Protein AF-A0A383C3B2-F1 (afdb_monomer)

Solvent-accessible surface area (backbone atoms only — not comparable to full-atom values): 6221 Å² total; per-residue (Å²): 138,87,62,49,89,84,43,98,76,53,65,84,65,101,59,56,74,64,54,51,41,20,74,70,70,76,43,78,60,60,93,92,59,76,86,80,86,84,42,61,53,58,39,62,81,22,84,81,81,50,59,58,82,76,59,74,85,81,46,56,76,94,57,56,50,64,49,44,83,44,42,74,83,70,44,91,82,60,82,49,76,89,33,51,41,40,24,32,64,74,65,69,70,108

Structure (mmCIF, N/CA/C/O backbone):
data_AF-A0A383C3B2-F1
#
_entry.id   AF-A0A383C3B2-F1
#
loop_
_atom_site.group_PDB
_atom_site.id
_atom_site.type_symbol
_atom_site.lab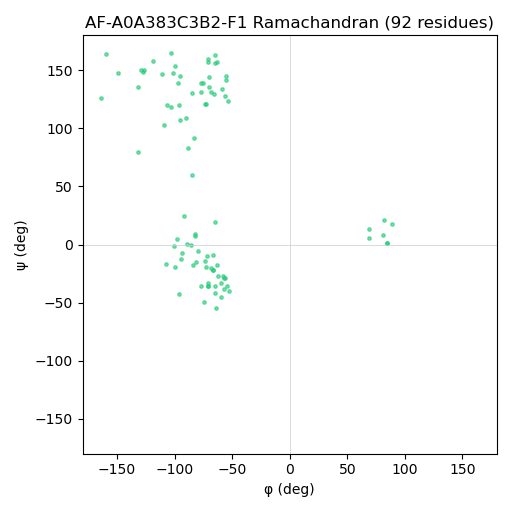el_atom_id
_atom_site.label_alt_id
_atom_site.label_comp_id
_atom_site.label_asym_id
_atom_site.label_entity_id
_atom_site.label_seq_id
_atom_site.pdbx_PDB_ins_code
_atom_site.Cartn_x
_atom_site.Cartn_y
_atom_site.Cartn_z
_atom_site.occupancy
_atom_site.B_iso_or_equiv
_atom_site.auth_seq_id
_atom_site.auth_comp_id
_atom_site.auth_asym_id
_atom_site.auth_atom_id
_atom_site.pdbx_PDB_model_num
ATOM 1 N N . MET A 1 1 ? 18.272 2.837 -1.887 1.00 52.16 1 MET A N 1
ATOM 2 C CA . MET A 1 1 ? 18.941 1.541 -2.140 1.00 52.16 1 MET A CA 1
ATOM 3 C C . MET A 1 1 ? 19.542 1.543 -3.536 1.00 52.16 1 MET A C 1
ATOM 5 O O . MET A 1 1 ? 18.806 1.554 -4.515 1.00 52.16 1 MET A O 1
ATOM 9 N N . THR A 1 2 ? 20.859 1.593 -3.644 1.00 56.44 2 THR A N 1
ATOM 10 C CA . THR A 1 2 ? 21.580 1.309 -4.889 1.00 56.44 2 THR A CA 1
ATOM 11 C C . THR A 1 2 ? 22.050 -0.146 -4.831 1.00 56.44 2 THR A C 1
ATOM 13 O O . THR A 1 2 ? 22.391 -0.643 -3.753 1.00 56.44 2 THR A O 1
ATOM 16 N N . GLY A 1 3 ? 21.947 -0.844 -5.956 1.00 66.12 3 GLY A N 1
ATOM 17 C CA . GLY A 1 3 ? 22.402 -2.217 -6.147 1.00 66.12 3 GLY A CA 1
ATOM 18 C C . GLY A 1 3 ? 22.468 -2.472 -7.647 1.00 66.12 3 GLY A C 1
ATOM 19 O O . GLY A 1 3 ? 21.503 -2.166 -8.353 1.00 66.12 3 GLY A O 1
ATOM 20 N N . LYS A 1 4 ? 23.617 -2.920 -8.144 1.00 72.62 4 LYS A N 1
ATOM 21 C CA . LYS A 1 4 ? 23.819 -3.306 -9.543 1.00 72.62 4 LYS A CA 1
ATOM 22 C C . LYS A 1 4 ? 23.743 -4.825 -9.652 1.00 72.62 4 LYS A C 1
ATOM 24 O O . LYS A 1 4 ? 24.078 -5.534 -8.712 1.00 72.62 4 LYS A O 1
ATOM 29 N N . ILE A 1 5 ? 23.361 -5.322 -10.829 1.00 78.88 5 ILE A N 1
ATOM 30 C CA . ILE A 1 5 ? 23.386 -6.764 -11.142 1.00 78.88 5 ILE A CA 1
ATOM 31 C C . ILE A 1 5 ? 24.791 -7.358 -10.960 1.00 78.88 5 ILE A C 1
ATOM 33 O O . ILE A 1 5 ? 24.922 -8.529 -10.634 1.00 78.88 5 ILE A O 1
ATOM 37 N N . SER A 1 6 ? 25.832 -6.543 -11.140 1.00 85.44 6 SER A N 1
ATOM 38 C CA . SER A 1 6 ? 27.233 -6.931 -10.981 1.00 85.44 6 SER A CA 1
ATOM 39 C C . SER A 1 6 ? 27.728 -6.974 -9.532 1.00 85.44 6 SER A C 1
ATOM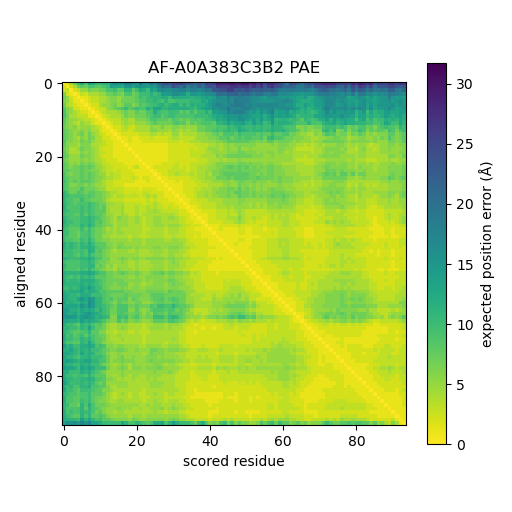 41 O O . SER A 1 6 ? 28.892 -7.299 -9.316 1.00 85.44 6 SER A O 1
ATOM 43 N N . ASP A 1 7 ? 26.922 -6.561 -8.549 1.00 86.44 7 ASP A N 1
ATOM 44 C CA . ASP A 1 7 ? 27.365 -6.566 -7.154 1.00 86.44 7 ASP A CA 1
ATOM 45 C C . ASP A 1 7 ? 27.491 -8.020 -6.656 1.00 86.44 7 ASP A C 1
ATOM 47 O O . ASP A 1 7 ? 26.654 -8.844 -7.019 1.00 86.44 7 ASP A O 1
ATOM 51 N N . PRO A 1 8 ? 28.472 -8.354 -5.791 1.00 88.25 8 PRO A N 1
ATOM 52 C CA . PRO A 1 8 ? 28.629 -9.712 -5.250 1.00 88.25 8 PRO A CA 1
ATOM 53 C C . PRO A 1 8 ? 27.377 -10.242 -4.531 1.00 88.25 8 PRO A C 1
ATOM 55 O O . PRO A 1 8 ? 27.127 -11.443 -4.526 1.00 88.25 8 PRO A O 1
ATOM 58 N N . SER A 1 9 ? 26.585 -9.332 -3.956 1.00 84.06 9 SER A N 1
ATOM 59 C CA . SER A 1 9 ? 25.300 -9.612 -3.307 1.00 84.06 9 SER A CA 1
ATOM 60 C C . SER A 1 9 ? 24.249 -8.615 -3.808 1.00 84.06 9 SER A C 1
ATOM 62 O O . SER A 1 9 ? 23.973 -7.612 -3.135 1.00 84.06 9 SER A O 1
ATOM 64 N N . PRO A 1 10 ? 23.680 -8.831 -5.007 1.00 81.75 10 PRO A N 1
ATOM 65 C CA . PRO A 1 10 ? 22.748 -7.887 -5.601 1.00 81.75 10 PRO A CA 1
ATOM 66 C C . PRO A 1 10 ? 21.445 -7.865 -4.795 1.00 81.75 10 PRO A C 1
ATOM 68 O O . PRO A 1 10 ? 20.859 -8.900 -4.478 1.00 81.75 10 PRO A O 1
ATOM 71 N N . ARG A 1 11 ? 20.968 -6.662 -4.458 1.00 79.06 11 ARG A N 1
ATOM 72 C CA . ARG A 1 11 ? 19.659 -6.479 -3.815 1.00 79.06 11 ARG A CA 1
ATOM 73 C C . ARG A 1 11 ? 18.585 -6.291 -4.871 1.00 79.06 11 ARG A C 1
ATOM 75 O O . ARG A 1 11 ? 18.502 -5.229 -5.492 1.00 79.06 11 ARG A O 1
ATOM 82 N N . TRP A 1 12 ? 17.746 -7.304 -5.026 1.00 77.75 12 TRP A N 1
ATOM 83 C CA . TRP A 1 12 ? 16.601 -7.259 -5.923 1.00 77.75 12 TRP A CA 1
ATOM 84 C C . TRP A 1 12 ? 15.467 -6.443 -5.312 1.00 77.75 12 TRP A C 1
ATOM 86 O O . TRP A 1 12 ? 15.199 -6.503 -4.112 1.00 77.75 12 TRP A O 1
ATOM 96 N N . ARG A 1 13 ? 14.814 -5.643 -6.152 1.00 78.69 13 ARG A N 1
ATOM 97 C CA . ARG A 1 13 ? 13.604 -4.910 -5.786 1.00 78.69 13 ARG A CA 1
ATOM 98 C C . ARG A 1 13 ? 12.397 -5.655 -6.346 1.00 78.69 13 ARG A C 1
ATOM 100 O O . ARG A 1 13 ? 12.503 -6.188 -7.448 1.00 78.69 13 ARG A O 1
ATOM 107 N N . PRO A 1 14 ? 11.250 -5.610 -5.657 1.00 79.62 14 PRO A N 1
ATOM 108 C CA . PRO A 1 14 ? 10.009 -6.168 -6.188 1.00 79.62 14 PRO A CA 1
ATOM 109 C C . PRO A 1 14 ? 9.503 -5.404 -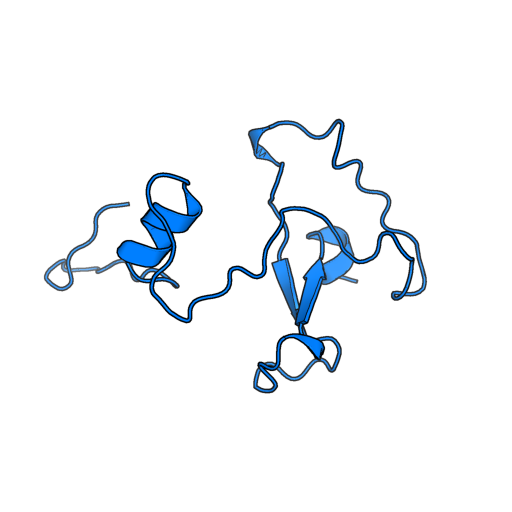7.423 1.00 79.62 14 PRO A C 1
ATOM 111 O O . PRO A 1 14 ? 8.755 -5.949 -8.221 1.00 79.62 14 PRO A O 1
ATOM 114 N N . VAL A 1 15 ? 9.922 -4.143 -7.603 1.00 84.06 15 VAL A N 1
ATOM 115 C CA . VAL A 1 15 ? 9.523 -3.287 -8.729 1.00 84.06 15 VAL A CA 1
ATOM 116 C C . VAL A 1 15 ? 10.738 -2.718 -9.460 1.00 84.06 15 VAL A C 1
ATOM 118 O O . VAL A 1 15 ? 11.787 -2.466 -8.858 1.00 84.06 15 VAL A O 1
ATOM 121 N N . CYS A 1 16 ? 10.593 -2.466 -10.765 1.00 87.06 16 CYS A N 1
ATOM 122 C CA . CYS A 1 16 ? 11.637 -1.832 -11.568 1.00 87.06 16 CYS A CA 1
ATOM 123 C C . CYS A 1 16 ? 11.908 -0.380 -11.117 1.00 87.06 16 CYS A C 1
ATOM 125 O O . CYS A 1 16 ? 11.094 0.255 -10.438 1.00 87.06 16 CYS A O 1
ATOM 127 N N . GLY A 1 17 ? 13.051 0.183 -11.525 1.00 87.38 17 GLY A N 1
ATOM 128 C CA . GLY A 1 17 ? 13.444 1.548 -11.147 1.00 87.38 17 GLY A CA 1
ATOM 129 C C . GLY A 1 17 ? 12.452 2.632 -11.594 1.00 87.38 17 GLY A C 1
ATOM 130 O O . GLY A 1 17 ? 12.247 3.608 -10.868 1.00 87.38 17 GLY A O 1
ATOM 131 N N . HIS A 1 18 ? 11.791 2.435 -12.742 1.00 91.69 18 HIS A N 1
ATOM 132 C CA . HIS A 1 18 ? 10.764 3.352 -13.245 1.00 91.69 18 HIS A CA 1
ATOM 133 C C . HIS A 1 18 ? 9.557 3.413 -12.305 1.00 91.69 18 HIS A C 1
ATOM 135 O O . HIS A 1 18 ? 9.204 4.491 -11.825 1.00 91.69 18 HIS A O 1
ATOM 141 N N . CYS A 1 19 ? 8.969 2.255 -11.987 1.00 89.94 19 CYS A N 1
ATOM 142 C CA . CYS A 1 19 ? 7.812 2.156 -11.097 1.00 89.94 19 CYS A CA 1
ATOM 143 C C . CYS A 1 19 ? 8.150 2.597 -9.669 1.00 89.94 19 CYS A C 1
ATOM 145 O O . CYS A 1 19 ? 7.342 3.258 -9.029 1.00 89.94 19 CYS A O 1
ATOM 147 N N . GLN A 1 20 ? 9.366 2.324 -9.184 1.00 88.56 20 GLN A N 1
ATOM 148 C CA . GLN A 1 20 ? 9.816 2.830 -7.886 1.00 88.56 20 GLN A CA 1
ATOM 149 C C . GLN A 1 20 ? 9.811 4.363 -7.823 1.00 88.56 20 GLN A C 1
ATOM 151 O O . GLN A 1 20 ? 9.397 4.946 -6.823 1.00 88.56 20 GLN A O 1
ATOM 156 N N . THR A 1 21 ? 10.320 5.010 -8.871 1.00 91.12 21 THR A N 1
ATOM 157 C CA . THR A 1 21 ? 10.423 6.472 -8.952 1.00 91.12 21 THR A CA 1
ATOM 158 C C . THR A 1 21 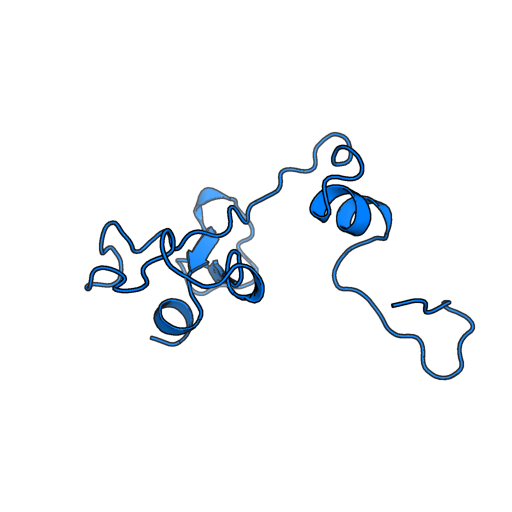? 9.041 7.100 -9.113 1.00 91.12 21 THR A C 1
ATOM 160 O O . THR A 1 21 ? 8.768 8.135 -8.504 1.00 91.12 21 THR A O 1
ATOM 163 N N . ALA A 1 22 ? 8.151 6.430 -9.853 1.00 92.88 22 ALA A N 1
ATOM 164 C CA . ALA A 1 22 ? 6.755 6.825 -9.971 1.00 92.88 22 ALA A CA 1
ATOM 165 C C . ALA A 1 22 ? 6.001 6.725 -8.637 1.00 92.88 22 ALA A C 1
ATOM 167 O O . ALA A 1 22 ? 5.305 7.663 -8.261 1.00 92.88 22 ALA A O 1
ATOM 168 N N . ASN A 1 23 ? 6.233 5.661 -7.863 1.00 86.44 23 ASN A N 1
ATOM 169 C CA . ASN A 1 23 ? 5.643 5.499 -6.532 1.00 86.44 23 ASN A CA 1
ATOM 170 C C . ASN A 1 23 ? 6.082 6.593 -5.539 1.00 86.44 23 ASN A C 1
ATOM 172 O O . ASN A 1 23 ? 5.351 6.951 -4.626 1.00 86.44 23 ASN A O 1
ATOM 176 N N . TYR A 1 24 ? 7.263 7.186 -5.736 1.00 87.31 24 TYR A N 1
ATOM 177 C CA . TYR A 1 24 ? 7.709 8.356 -4.968 1.00 87.31 24 TYR A CA 1
ATOM 178 C C . TYR A 1 24 ? 7.155 9.693 -5.487 1.00 87.31 24 TYR A C 1
ATOM 180 O O . TYR A 1 24 ? 7.609 10.746 -5.042 1.00 87.31 24 TYR A O 1
ATOM 188 N N . GLY A 1 25 ? 6.235 9.675 -6.454 1.00 89.31 25 GLY A N 1
ATOM 189 C CA . GLY A 1 25 ? 5.646 10.874 -7.051 1.00 89.31 25 GLY A CA 1
ATOM 190 C C . GLY A 1 25 ? 6.617 11.691 -7.907 1.00 89.31 25 GLY A C 1
ATOM 191 O O . GLY A 1 25 ? 6.326 12.835 -8.238 1.00 89.31 25 GLY A O 1
ATOM 192 N N . LYS A 1 26 ? 7.786 11.138 -8.261 1.00 93.94 26 LYS A N 1
ATOM 193 C CA . LYS A 1 26 ? 8.809 11.864 -9.035 1.00 93.94 26 LYS A CA 1
ATOM 194 C C . LYS A 1 26 ? 8.564 11.832 -10.544 1.00 93.94 26 LYS A C 1
ATOM 196 O O . LYS A 1 26 ? 9.167 12.620 -11.263 1.00 93.94 26 LYS A O 1
ATOM 201 N N . GLN A 1 27 ? 7.732 10.907 -11.021 1.00 95.06 27 GLN A N 1
ATOM 202 C CA . GLN A 1 27 ? 7.362 10.760 -12.430 1.00 95.06 27 GLN A CA 1
ATOM 203 C C . GLN A 1 27 ? 6.045 9.974 -12.563 1.00 95.06 27 GLN A C 1
ATOM 205 O O . GLN A 1 27 ? 5.645 9.312 -11.606 1.00 95.06 27 GLN A O 1
ATOM 210 N N . PRO A 1 28 ? 5.367 9.995 -13.720 1.00 94.75 28 PRO A N 1
ATOM 211 C CA . PRO A 1 28 ? 4.209 9.135 -13.942 1.00 94.75 28 PRO A CA 1
ATOM 212 C C . PRO A 1 28 ? 4.596 7.655 -14.101 1.00 94.75 28 PRO A C 1
ATOM 214 O O . PRO A 1 28 ? 5.714 7.305 -14.500 1.00 94.75 28 PRO A O 1
ATOM 217 N N . TYR A 1 29 ? 3.638 6.769 -13.827 1.00 93.44 29 TYR A N 1
ATOM 218 C CA . TYR A 1 29 ? 3.749 5.348 -14.156 1.00 93.44 29 TYR A CA 1
ATOM 219 C C . TYR A 1 29 ? 3.852 5.132 -15.674 1.00 93.44 29 TYR A C 1
ATOM 221 O O . TYR A 1 29 ? 3.470 5.987 -16.474 1.00 93.44 29 TYR A O 1
ATOM 229 N N . ALA A 1 30 ? 4.419 3.993 -16.079 1.00 92.19 30 ALA A N 1
ATOM 230 C CA . ALA A 1 30 ? 4.498 3.631 -17.491 1.00 92.19 30 ALA A CA 1
ATOM 231 C C . ALA A 1 30 ? 3.093 3.412 -18.082 1.00 92.19 30 ALA A C 1
ATOM 233 O O . ALA A 1 30 ? 2.143 3.095 -17.364 1.00 92.19 30 ALA A O 1
ATOM 234 N N . LYS A 1 31 ? 2.957 3.557 -19.405 1.00 93.62 31 LYS A N 1
ATOM 235 C CA . LYS A 1 31 ? 1.681 3.334 -20.095 1.00 93.62 31 LYS A CA 1
ATOM 236 C C . LYS A 1 31 ? 1.156 1.923 -19.797 1.00 93.62 31 LYS A C 1
ATOM 238 O O . LYS A 1 31 ? 1.873 0.951 -20.007 1.00 93.62 31 LYS A O 1
ATOM 243 N N . GLY A 1 32 ? -0.095 1.833 -19.346 1.00 89.88 32 GLY A N 1
ATOM 244 C CA . GLY A 1 32 ? -0.751 0.568 -18.999 1.00 89.88 32 GLY A CA 1
ATOM 245 C C . GLY A 1 32 ? -0.473 0.060 -17.580 1.00 89.88 32 GLY A C 1
ATOM 246 O O . GLY A 1 32 ? -0.980 -0.996 -17.224 1.00 89.88 32 GLY A O 1
ATOM 247 N N . VAL A 1 33 ? 0.300 0.787 -16.765 1.00 88.88 33 VAL A N 1
ATOM 248 C CA . VAL A 1 33 ? 0.527 0.443 -15.355 1.00 88.88 33 VAL A CA 1
ATOM 249 C C . VAL A 1 33 ? -0.441 1.225 -14.471 1.00 88.88 33 VAL A C 1
ATOM 251 O O . VAL A 1 33 ? -0.396 2.455 -14.439 1.00 88.88 33 VAL A O 1
ATOM 254 N N . THR A 1 34 ? -1.266 0.501 -13.717 1.00 87.38 34 THR A N 1
ATOM 255 C CA . THR A 1 34 ? -2.204 1.066 -12.739 1.00 87.38 34 THR A CA 1
ATOM 256 C C . THR A 1 34 ? -1.682 0.805 -11.325 1.00 87.38 34 THR A C 1
ATOM 258 O O . THR A 1 34 ? -1.492 -0.359 -10.968 1.00 87.38 34 THR A O 1
ATOM 261 N N . PRO A 1 35 ? -1.416 1.839 -10.506 1.00 87.50 35 PRO A N 1
ATOM 262 C CA . PRO A 1 35 ? -1.103 1.636 -9.097 1.00 87.50 35 PRO A CA 1
ATOM 263 C C . PRO A 1 35 ? -2.355 1.184 -8.341 1.00 87.50 35 PRO A C 1
ATOM 265 O O . PRO A 1 35 ? -3.425 1.754 -8.530 1.00 87.50 35 PRO A O 1
ATOM 268 N N . PHE A 1 36 ? -2.207 0.181 -7.479 1.00 88.88 36 PHE A N 1
ATOM 269 C CA . PHE A 1 36 ? -3.309 -0.333 -6.663 1.00 88.88 36 PHE A CA 1
ATOM 270 C C . PHE A 1 36 ? -3.339 0.285 -5.255 1.00 88.88 36 PHE A C 1
ATOM 272 O O . PHE A 1 36 ? -4.389 0.692 -4.780 1.00 88.88 36 PHE A O 1
ATOM 279 N N . VAL A 1 37 ? -2.175 0.417 -4.611 1.00 88.75 37 VAL A N 1
ATOM 280 C CA . VAL A 1 37 ? -2.053 0.882 -3.220 1.00 88.75 37 VAL A CA 1
ATOM 281 C C . VAL A 1 37 ? -2.324 2.387 -3.108 1.00 88.75 37 VAL A C 1
ATOM 283 O O . VAL A 1 37 ? -1.611 3.203 -3.698 1.00 88.75 37 VAL A O 1
ATOM 286 N N . THR A 1 38 ? -3.323 2.752 -2.309 1.00 88.56 38 THR A N 1
ATOM 287 C CA . THR A 1 38 ? -3.767 4.128 -2.015 1.00 88.56 38 THR A CA 1
ATOM 288 C C . THR A 1 38 ? -3.244 4.658 -0.677 1.00 88.56 38 THR A C 1
ATOM 290 O O . THR A 1 38 ? -3.207 5.865 -0.432 1.00 88.56 38 THR A O 1
ATOM 293 N N . GLY A 1 39 ? -2.822 3.750 0.197 1.00 89.31 39 GLY A N 1
ATOM 294 C CA . GLY A 1 39 ? -2.380 3.980 1.560 1.00 89.31 39 GLY A CA 1
ATOM 295 C C . GLY A 1 39 ? -3.484 3.938 2.616 1.00 89.31 39 GLY A C 1
ATOM 296 O O . GLY A 1 39 ? -3.284 4.461 3.717 1.00 89.31 39 GLY A O 1
ATOM 297 N N . THR A 1 40 ? -4.635 3.352 2.287 1.00 91.81 40 THR A N 1
ATOM 298 C CA . THR A 1 40 ? -5.825 3.291 3.139 1.00 91.81 40 THR A CA 1
ATOM 299 C C . THR A 1 40 ? -6.382 1.873 3.186 1.00 91.81 40 THR A C 1
ATOM 301 O O . THR A 1 40 ? -6.522 1.243 2.150 1.00 91.81 40 THR A O 1
ATOM 304 N N . CYS A 1 41 ? -6.747 1.395 4.381 1.00 94.62 41 CYS A N 1
ATOM 305 C CA . CYS A 1 41 ? -7.430 0.108 4.519 1.00 94.62 41 CYS A CA 1
ATOM 306 C C . CYS A 1 41 ? -8.824 0.156 3.877 1.00 94.62 41 CYS A C 1
ATOM 308 O O . CYS A 1 41 ? -9.612 1.052 4.199 1.00 94.62 41 CYS A O 1
ATOM 310 N N . SER A 1 42 ? -9.125 -0.810 3.023 1.00 95.62 42 SER A N 1
ATOM 311 C CA . SER A 1 42 ? -10.429 -1.045 2.398 1.00 95.62 42 SER A CA 1
ATOM 312 C C . SER A 1 42 ? -11.474 -1.579 3.382 1.00 95.62 42 SER A C 1
ATOM 314 O O . SER A 1 42 ? -12.623 -1.152 3.307 1.00 95.62 42 SER A O 1
ATOM 316 N N . ASN A 1 43 ? -11.067 -2.374 4.387 1.00 96.62 43 ASN A N 1
ATOM 317 C CA . ASN A 1 43 ? -11.925 -2.921 5.455 1.00 96.62 43 ASN A CA 1
ATOM 318 C C . ASN A 1 43 ? -12.525 -1.846 6.401 1.00 96.62 43 ASN A C 1
ATOM 320 O O . ASN A 1 43 ? -12.945 -2.102 7.530 1.00 96.62 43 ASN A O 1
ATOM 324 N N . LYS A 1 44 ? -12.560 -0.585 5.975 1.00 93.50 44 LYS A N 1
ATOM 325 C CA . LYS A 1 44 ? -13.374 0.469 6.591 1.00 93.50 44 LYS A CA 1
ATOM 326 C C . LYS A 1 44 ? -14.873 0.229 6.410 1.00 93.50 44 LYS A C 1
ATOM 328 O O . LYS A 1 44 ? -15.657 0.770 7.182 1.00 93.50 44 LYS A O 1
ATOM 333 N N . ASP A 1 45 ? -15.263 -0.554 5.410 1.00 94.69 45 ASP A N 1
ATOM 334 C CA . ASP A 1 45 ? -16.640 -1.008 5.193 1.00 94.69 45 ASP A CA 1
ATOM 335 C C . ASP A 1 45 ? -17.023 -2.221 6.065 1.00 94.69 45 ASP A C 1
ATOM 337 O O . ASP A 1 45 ? -18.207 -2.491 6.251 1.00 94.69 45 ASP A O 1
ATOM 341 N N . GLY A 1 46 ? -16.038 -2.906 6.655 1.00 96.06 46 GLY A N 1
ATOM 342 C CA . GLY A 1 46 ? -16.237 -4.030 7.562 1.00 96.06 46 GLY A CA 1
ATOM 343 C C . GLY A 1 46 ? -16.478 -5.376 6.880 1.00 96.06 46 GLY A C 1
ATOM 344 O O . GLY A 1 46 ? -17.038 -6.272 7.516 1.00 96.06 46 GLY A O 1
ATOM 345 N N . HIS A 1 47 ? -16.077 -5.546 5.616 1.00 95.06 47 HIS A N 1
ATOM 346 C CA . HIS A 1 47 ? -16.282 -6.803 4.887 1.00 95.06 47 HIS A CA 1
ATOM 347 C C . HIS A 1 47 ? -15.543 -8.010 5.504 1.00 95.06 47 HIS A C 1
ATOM 349 O O . HIS A 1 47 ? -15.944 -9.146 5.261 1.00 95.06 47 HIS A O 1
ATOM 355 N N . LEU A 1 48 ? -14.540 -7.787 6.367 1.00 94.06 48 LEU A N 1
ATOM 356 C CA . LEU A 1 48 ? -13.872 -8.843 7.147 1.00 94.06 48 LEU A CA 1
ATOM 357 C C . LEU A 1 48 ? -14.629 -9.241 8.433 1.00 94.06 48 LEU A C 1
ATOM 359 O O . LEU A 1 48 ? -14.095 -9.948 9.283 1.00 94.06 48 LEU A O 1
ATOM 363 N N . GLY A 1 49 ? 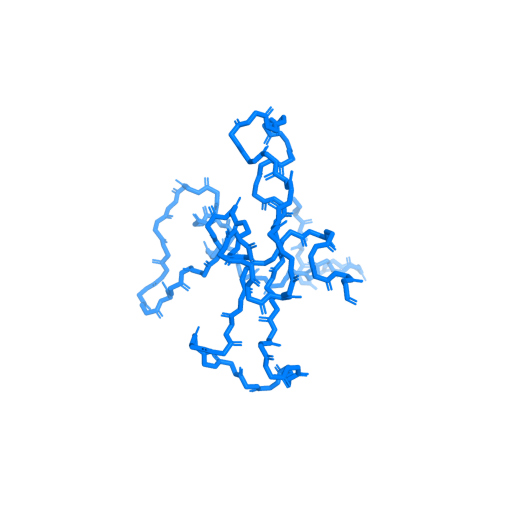-15.862 -8.764 8.629 1.00 95.19 49 GLY A N 1
ATOM 364 C CA . GLY A 1 49 ? -16.661 -9.031 9.834 1.00 95.19 49 GLY A CA 1
ATOM 365 C C . GLY A 1 49 ? -16.370 -8.086 11.006 1.00 95.19 49 GLY A C 1
ATOM 366 O O . GLY A 1 49 ? -16.993 -8.195 12.062 1.00 95.19 49 GLY A O 1
ATOM 367 N N . PHE A 1 50 ? -15.462 -7.128 10.822 1.00 95.19 50 PHE A N 1
ATOM 368 C CA . PHE A 1 50 ? -15.214 -6.021 11.740 1.00 95.19 50 PHE A CA 1
ATOM 369 C C . PHE A 1 50 ? -14.747 -4.797 10.957 1.00 95.19 50 PHE A C 1
ATOM 371 O O . PHE A 1 50 ? -14.030 -4.921 9.969 1.00 95.19 50 PHE A O 1
ATOM 378 N N . THR A 1 51 ? -15.091 -3.602 11.425 1.00 96.94 51 THR A N 1
ATOM 379 C CA . THR A 1 51 ? -14.589 -2.361 10.828 1.00 96.94 51 THR A CA 1
ATOM 380 C C . THR A 1 51 ? -13.149 -2.102 11.262 1.00 96.94 51 THR A C 1
ATOM 382 O O . THR A 1 51 ? -12.836 -2.123 12.455 1.00 96.94 51 THR A O 1
ATOM 385 N N . CYS A 1 52 ? -12.268 -1.808 10.303 1.00 95.62 52 CYS A N 1
ATOM 386 C CA . CYS A 1 52 ? -10.893 -1.406 10.580 1.00 95.62 52 CYS A CA 1
ATOM 387 C C . CYS A 1 52 ? -10.853 -0.219 11.561 1.00 95.62 52 CYS A C 1
ATOM 389 O O . CYS A 1 52 ? -11.394 0.851 11.288 1.00 95.62 52 CYS A O 1
ATOM 391 N N . TRP A 1 53 ? -10.153 -0.386 12.684 1.00 93.50 53 TRP A N 1
ATOM 392 C CA . TRP A 1 53 ? -10.025 0.637 13.732 1.00 93.50 53 TRP A CA 1
ATOM 393 C C . TRP A 1 53 ? -8.831 1.583 13.532 1.00 93.50 53 TRP A C 1
ATOM 395 O O . TRP A 1 53 ? -8.570 2.445 14.370 1.00 93.50 53 TRP A O 1
ATOM 405 N N . THR A 1 54 ? -8.049 1.407 12.461 1.00 91.81 54 THR A N 1
ATOM 406 C CA . THR A 1 54 ? -6.865 2.239 12.213 1.00 91.81 54 THR A CA 1
ATOM 407 C C . THR A 1 54 ? -7.277 3.637 11.756 1.00 91.81 54 THR A C 1
ATOM 409 O O . THR A 1 54 ? -7.901 3.807 10.709 1.00 91.81 54 THR A O 1
ATOM 412 N N . ASP A 1 55 ? -6.859 4.656 12.504 1.00 91.06 55 ASP A N 1
ATOM 413 C CA . ASP A 1 55 ? -7.058 6.055 12.131 1.00 91.06 55 ASP A CA 1
ATOM 414 C C . ASP A 1 55 ? -5.968 6.532 11.157 1.00 91.06 55 ASP A C 1
ATOM 416 O O . ASP A 1 55 ? -4.903 7.024 11.537 1.00 91.06 55 ASP A O 1
ATOM 420 N N . PHE A 1 56 ? -6.250 6.404 9.861 1.00 89.06 56 PHE A N 1
ATOM 421 C CA . PHE A 1 56 ? -5.347 6.843 8.792 1.00 89.06 56 PHE A CA 1
ATOM 422 C C . PHE A 1 56 ? -5.186 8.368 8.689 1.00 89.06 56 PHE A C 1
ATOM 424 O O . PHE A 1 56 ? -4.203 8.844 8.109 1.00 89.06 56 PHE A O 1
ATOM 431 N N . VAL A 1 57 ? -6.125 9.145 9.239 1.00 88.94 57 VAL A N 1
ATOM 432 C CA . VAL A 1 57 ? -6.077 10.612 9.195 1.00 88.94 57 VAL A CA 1
ATOM 433 C C . VAL A 1 57 ? -5.023 11.112 10.177 1.00 88.94 57 VAL A C 1
ATOM 435 O O . VAL A 1 57 ? -4.137 11.881 9.782 1.00 88.94 57 VAL A O 1
ATOM 438 N N . ASN A 1 58 ? -5.074 10.611 11.414 1.00 90.50 58 ASN A N 1
ATOM 439 C CA . ASN A 1 58 ? -4.234 11.071 12.522 1.00 90.50 58 ASN A CA 1
ATOM 440 C C . ASN A 1 58 ? -2.933 10.271 12.708 1.00 90.50 58 ASN A C 1
ATOM 442 O O . ASN A 1 58 ? -2.069 10.672 13.486 1.00 90.50 58 ASN A O 1
ATOM 446 N N . MET A 1 59 ? -2.750 9.169 11.977 1.00 88.88 59 MET A N 1
ATOM 447 C CA . MET A 1 59 ? -1.516 8.379 11.995 1.00 88.88 59 MET A CA 1
ATOM 448 C C . MET A 1 59 ? -0.262 9.222 11.656 1.00 88.88 59 MET A C 1
ATOM 450 O O . MET A 1 59 ? -0.310 10.056 10.743 1.00 88.88 59 MET A O 1
ATOM 454 N N . PRO A 1 60 ? 0.893 8.986 12.319 1.00 89.56 60 PRO A N 1
ATOM 455 C CA . PRO A 1 60 ? 2.144 9.663 11.987 1.00 89.56 60 PRO A CA 1
ATOM 456 C C . PRO A 1 60 ? 2.534 9.491 10.517 1.00 89.56 60 PRO A C 1
ATOM 458 O O . PRO A 1 60 ? 2.331 8.432 9.921 1.00 89.56 60 PRO A O 1
ATOM 461 N N . LYS A 1 61 ? 3.149 10.526 9.933 1.00 84.62 61 LYS A N 1
ATOM 462 C CA . LYS A 1 61 ? 3.480 10.574 8.499 1.00 84.62 61 LYS A CA 1
ATOM 463 C C . LYS A 1 61 ? 4.269 9.351 8.020 1.00 84.62 61 LYS A C 1
ATOM 465 O O . LYS A 1 61 ? 3.968 8.830 6.954 1.00 84.62 61 LYS A O 1
ATOM 470 N N . ASP A 1 62 ? 5.211 8.864 8.825 1.00 83.50 62 ASP A N 1
ATOM 471 C CA . ASP A 1 62 ? 6.078 7.731 8.468 1.00 83.50 62 ASP A CA 1
ATOM 472 C C . ASP A 1 62 ? 5.357 6.373 8.462 1.00 83.50 62 ASP A C 1
ATOM 474 O O . ASP A 1 62 ? 5.924 5.370 8.014 1.00 83.50 62 ASP A O 1
ATOM 478 N N . TYR A 1 63 ? 4.124 6.332 8.969 1.00 81.00 63 TYR A N 1
ATOM 479 C CA . TYR A 1 63 ? 3.261 5.154 9.015 1.00 81.00 63 TYR A CA 1
ATOM 480 C C . TYR A 1 63 ? 2.098 5.240 8.015 1.00 81.00 63 TYR A C 1
ATOM 482 O O . TYR A 1 63 ? 1.529 4.207 7.658 1.00 81.00 63 TYR A O 1
ATOM 490 N N . LYS A 1 64 ? 1.784 6.436 7.490 1.00 82.06 64 LYS A N 1
ATOM 491 C CA . LYS A 1 64 ? 0.821 6.597 6.391 1.00 82.06 64 LYS A CA 1
ATOM 492 C C . LYS A 1 64 ? 1.276 5.799 5.172 1.00 82.06 64 LYS A C 1
ATOM 494 O O . LYS A 1 64 ? 2.441 5.850 4.789 1.00 82.06 64 LYS A O 1
ATOM 499 N N . GLY A 1 65 ? 0.352 5.054 4.571 1.00 77.75 65 GLY A N 1
ATOM 500 C CA . GLY A 1 65 ? 0.652 4.229 3.404 1.00 77.75 65 GLY A CA 1
ATOM 501 C C . GLY A 1 65 ? 1.303 2.875 3.690 1.00 77.75 65 GLY A C 1
ATOM 502 O O . GLY A 1 65 ? 1.721 2.211 2.748 1.00 77.75 65 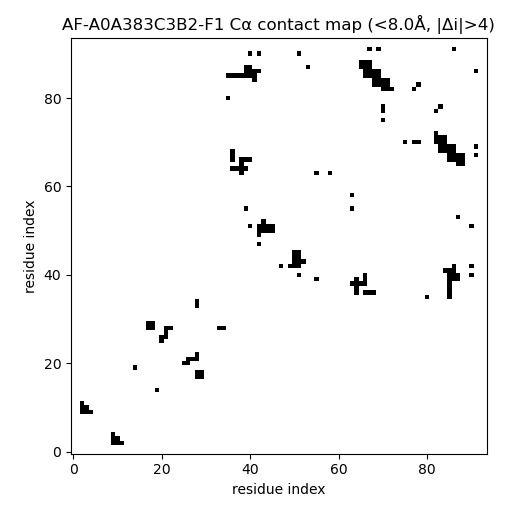GLY A O 1
ATOM 503 N N . ARG A 1 66 ? 1.406 2.444 4.958 1.00 85.50 66 ARG A N 1
ATOM 504 C CA . ARG A 1 66 ? 1.869 1.090 5.318 1.00 85.50 66 ARG A CA 1
ATOM 505 C C . ARG A 1 66 ? 0.730 0.069 5.276 1.00 85.50 66 ARG A C 1
ATOM 507 O O . ARG A 1 66 ? 0.385 -0.549 6.281 1.00 85.50 66 ARG A O 1
ATOM 514 N N . THR A 1 67 ? 0.137 -0.063 4.104 1.00 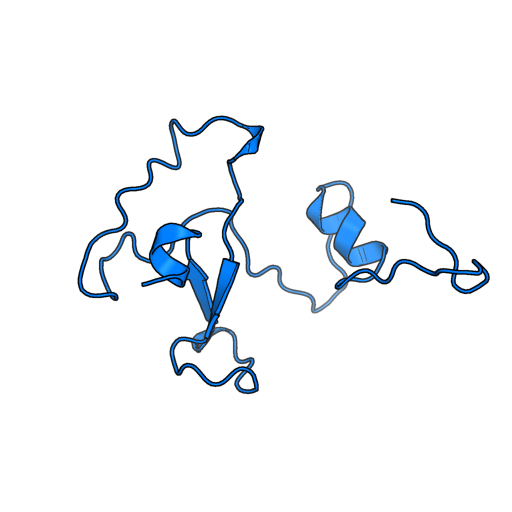93.25 67 THR A N 1
ATOM 515 C CA . THR A 1 67 ? -0.859 -1.079 3.756 1.00 93.25 67 THR A CA 1
ATOM 516 C C . THR A 1 67 ? -0.213 -2.179 2.915 1.00 93.25 67 THR A C 1
ATOM 518 O O . THR A 1 67 ? 0.919 -2.050 2.438 1.00 93.25 67 THR A O 1
ATOM 521 N N . GLN A 1 68 ? -0.906 -3.301 2.798 1.00 93.44 68 GLN A N 1
ATOM 522 C CA . GLN A 1 68 ? -0.482 -4.500 2.095 1.00 93.44 68 GLN A CA 1
ATOM 523 C C . GLN A 1 68 ? -1.581 -4.893 1.110 1.00 93.44 68 GLN A C 1
ATOM 525 O O . GLN A 1 68 ? -2.752 -4.605 1.341 1.00 93.44 68 GLN A O 1
ATOM 530 N N . ILE A 1 69 ? -1.174 -5.491 -0.006 1.00 93.75 69 ILE A N 1
ATOM 531 C CA . ILE A 1 69 ? -2.113 -6.065 -0.966 1.00 93.75 69 ILE A CA 1
ATOM 532 C C . ILE A 1 69 ? -2.434 -7.471 -0.485 1.00 93.75 69 ILE A C 1
ATOM 534 O O . ILE A 1 69 ? -1.500 -8.227 -0.210 1.00 93.75 69 ILE A O 1
ATOM 538 N N . ASP A 1 70 ? -3.718 -7.781 -0.422 1.00 95.38 70 ASP A N 1
ATOM 539 C CA . ASP A 1 70 ? -4.243 -9.109 -0.143 1.00 95.38 70 ASP A CA 1
ATOM 540 C C . ASP A 1 70 ? -5.076 -9.616 -1.327 1.00 95.38 70 ASP A C 1
ATOM 542 O O . ASP A 1 70 ? -5.545 -8.826 -2.154 1.00 95.38 70 ASP A O 1
ATOM 546 N N . HIS A 1 71 ? -5.240 -10.932 -1.420 1.00 95.62 71 HIS A N 1
ATOM 547 C CA . HIS A 1 71 ? -6.118 -11.575 -2.395 1.00 95.62 71 HIS A CA 1
ATOM 548 C C . HIS A 1 71 ? -7.396 -12.010 -1.680 1.00 95.62 71 HIS A C 1
ATOM 550 O O . HIS A 1 71 ? -7.339 -12.864 -0.800 1.00 95.62 71 HIS A O 1
ATOM 556 N N . ILE A 1 72 ? -8.548 -11.471 -2.088 1.00 94.88 72 ILE A N 1
ATOM 557 C CA . ILE A 1 72 ? -9.852 -11.702 -1.437 1.00 94.88 72 ILE A CA 1
ATOM 558 C C . ILE A 1 72 ? -10.189 -13.199 -1.375 1.00 94.88 72 ILE A C 1
ATOM 560 O O . ILE A 1 72 ? -10.746 -13.684 -0.391 1.00 94.88 72 ILE A O 1
ATOM 564 N N . ASP A 1 73 ? -9.853 -13.945 -2.427 1.00 95.56 73 ASP A N 1
ATOM 565 C CA . ASP A 1 73 ? -10.064 -15.393 -2.504 1.00 95.56 73 ASP A CA 1
ATOM 566 C C . ASP A 1 73 ? -8.932 -16.237 -1.883 1.00 95.56 73 ASP A C 1
ATOM 568 O O . ASP A 1 73 ? -8.992 -17.469 -1.913 1.00 95.56 73 ASP A O 1
ATOM 572 N N . GLY A 1 74 ? -7.886 -15.596 -1.353 1.00 92.75 74 GLY A N 1
ATOM 573 C CA . GLY A 1 74 ? -6.689 -16.237 -0.809 1.00 92.75 74 GLY A CA 1
ATOM 574 C C . GLY A 1 74 ? -5.787 -16.909 -1.853 1.00 92.75 74 GLY A C 1
ATOM 575 O O . GLY A 1 74 ? -4.817 -17.576 -1.483 1.00 92.75 74 GLY A O 1
ATOM 576 N N . ASN A 1 75 ? -6.074 -16.772 -3.153 1.00 94.69 75 ASN A N 1
ATOM 577 C CA . ASN A 1 75 ? -5.277 -17.358 -4.223 1.00 94.69 75 ASN A CA 1
ATOM 578 C C . ASN A 1 75 ? -4.262 -16.337 -4.771 1.00 94.69 75 ASN A C 1
ATOM 580 O O . ASN A 1 75 ? -4.625 -15.477 -5.578 1.00 94.69 75 ASN A O 1
ATOM 584 N N . PRO A 1 76 ? -2.957 -16.494 -4.481 1.00 92.38 76 PRO A N 1
ATOM 585 C CA . PRO A 1 76 ? -1.935 -15.532 -4.899 1.00 92.38 76 PRO A CA 1
ATOM 586 C C . PRO A 1 76 ? -1.717 -15.465 -6.421 1.00 92.38 76 PRO A C 1
ATOM 588 O O . PRO A 1 76 ? -0.987 -14.603 -6.913 1.00 92.38 76 PRO A O 1
ATOM 591 N N . ASN A 1 77 ? -2.313 -16.382 -7.190 1.00 94.81 77 ASN A N 1
ATOM 592 C CA . ASN A 1 77 ? -2.205 -16.402 -8.647 1.00 94.81 77 ASN A CA 1
ATOM 593 C C . ASN A 1 77 ? -3.363 -15.676 -9.352 1.00 94.81 77 ASN A C 1
ATOM 595 O O . ASN A 1 77 ? -3.260 -15.406 -10.551 1.00 94.81 77 ASN A O 1
ATOM 599 N N . HIS A 1 78 ? -4.445 -15.344 -8.643 1.00 94.31 78 HIS A N 1
ATOM 600 C CA . HIS A 1 78 ? -5.607 -14.656 -9.205 1.00 94.31 78 HIS A CA 1
ATOM 601 C C . HIS A 1 78 ? -5.406 -13.135 -9.120 1.00 94.31 78 HIS A C 1
ATOM 603 O O . HIS A 1 78 ? -5.843 -12.466 -8.191 1.00 94.31 78 HIS A O 1
ATOM 609 N N . ASN A 1 79 ? -4.680 -12.596 -10.101 1.00 89.44 79 ASN A N 1
ATOM 610 C CA . ASN A 1 79 ? -4.157 -11.223 -10.097 1.00 89.44 79 ASN A CA 1
ATOM 611 C C . ASN A 1 79 ? -5.083 -10.183 -10.758 1.00 89.44 79 ASN A C 1
ATOM 613 O O . ASN 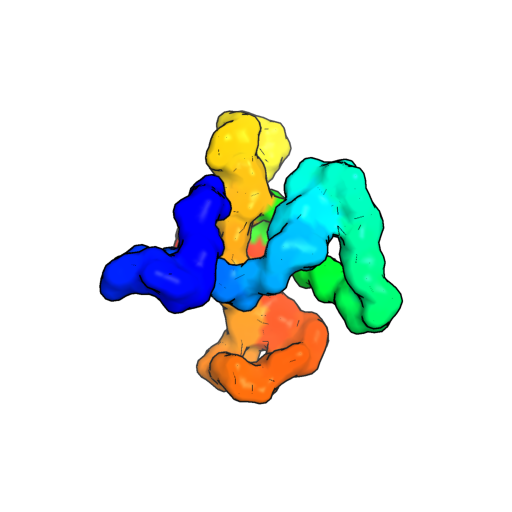A 1 79 ? -4.616 -9.147 -11.235 1.00 89.44 79 ASN A O 1
ATOM 617 N N . ASP A 1 80 ? -6.385 -10.453 -10.806 1.00 92.75 80 ASP A N 1
ATOM 618 C CA . ASP A 1 80 ? -7.374 -9.495 -11.291 1.00 92.75 80 ASP A CA 1
ATOM 619 C C . ASP A 1 80 ? -7.621 -8.406 -10.244 1.00 92.75 80 ASP A C 1
ATOM 621 O O . ASP A 1 80 ? -7.744 -8.694 -9.057 1.00 92.75 80 ASP A O 1
ATOM 625 N N . LEU A 1 81 ? -7.738 -7.142 -10.672 1.00 91.19 81 LEU A N 1
ATOM 626 C CA . LEU A 1 81 ? -7.925 -6.008 -9.750 1.00 91.19 81 LEU A CA 1
ATOM 627 C C . LEU A 1 81 ? -9.173 -6.149 -8.865 1.00 91.19 81 LEU A C 1
ATOM 629 O O . LEU A 1 81 ? -9.199 -5.604 -7.771 1.00 91.19 81 LEU A O 1
ATOM 633 N N . SER A 1 82 ? -10.197 -6.869 -9.330 1.00 93.81 82 SER A N 1
ATOM 634 C CA . SER A 1 82 ? -11.409 -7.162 -8.557 1.00 93.81 82 SER A CA 1
ATOM 635 C C . SER A 1 82 ? -11.211 -8.205 -7.455 1.00 93.81 82 SER A C 1
ATOM 637 O O . SER A 1 82 ? -12.099 -8.356 -6.626 1.00 93.81 82 SER A O 1
ATOM 639 N N . ASN A 1 83 ? -10.101 -8.947 -7.476 1.00 95.31 83 ASN A N 1
ATOM 640 C CA . ASN A 1 83 ? -9.728 -9.928 -6.457 1.00 95.31 83 ASN A CA 1
ATOM 641 C C . ASN A 1 83 ? -8.681 -9.383 -5.474 1.00 95.31 83 ASN A C 1
ATOM 643 O O . ASN A 1 83 ? -8.258 -10.092 -4.567 1.00 95.31 83 ASN A O 1
ATOM 647 N N . LEU A 1 84 ? -8.222 -8.147 -5.663 1.00 94.88 84 LEU A N 1
ATOM 648 C CA . LEU A 1 84 ? -7.248 -7.537 -4.773 1.00 94.88 84 LEU A CA 1
ATOM 649 C C . LEU A 1 84 ? -7.944 -6.684 -3.727 1.00 94.88 84 LEU A C 1
ATOM 651 O O . LEU A 1 84 ? -8.911 -5.983 -4.027 1.00 94.88 84 LEU A O 1
ATOM 655 N N . ASP A 1 85 ? -7.366 -6.682 -2.536 1.00 95.88 85 ASP A N 1
ATOM 656 C CA . ASP A 1 85 ? -7.766 -5.812 -1.451 1.00 95.88 85 ASP A CA 1
ATOM 657 C C . ASP A 1 85 ? -6.571 -5.066 -0.848 1.00 95.88 85 ASP A C 1
ATOM 659 O O . ASP A 1 85 ? -5.431 -5.533 -0.903 1.00 95.88 85 ASP A O 1
ATOM 663 N N . GLU A 1 86 ? -6.800 -3.866 -0.314 1.00 95.81 86 GLU A N 1
ATOM 664 C CA . GLU A 1 86 ? -5.754 -3.071 0.334 1.00 95.81 86 GLU A CA 1
ATOM 665 C C . GLU A 1 86 ? -5.975 -3.030 1.845 1.00 95.81 86 GLU A C 1
ATOM 667 O O . GLU A 1 86 ? -6.779 -2.253 2.354 1.00 95.81 86 GLU A O 1
ATOM 672 N N . LEU A 1 87 ? -5.196 -3.809 2.590 1.00 96.50 87 LEU A N 1
ATOM 673 C CA . LEU A 1 87 ? -5.388 -3.987 4.023 1.00 96.50 87 LEU A CA 1
ATOM 674 C C . LEU A 1 87 ? -4.274 -3.342 4.847 1.00 96.50 87 LEU A C 1
ATOM 676 O O . LEU A 1 87 ? -3.105 -3.297 4.465 1.00 96.50 87 LEU A O 1
ATOM 680 N N . CYS A 1 88 ? -4.616 -2.830 6.032 1.00 94.62 88 CYS A N 1
ATOM 681 C CA . CYS A 1 88 ? -3.595 -2.489 7.023 1.00 94.62 88 CYS A CA 1
ATOM 682 C C . CYS A 1 88 ? -2.973 -3.766 7.595 1.00 94.62 88 CYS A C 1
ATOM 684 O O . CYS A 1 88 ? -3.597 -4.823 7.572 1.00 94.62 88 CYS A O 1
ATOM 686 N N . GLN A 1 89 ? -1.778 -3.662 8.180 1.00 92.69 89 GLN A N 1
ATOM 687 C CA . GLN A 1 89 ? -1.082 -4.830 8.727 1.00 92.69 89 GLN A CA 1
ATOM 688 C C . GLN A 1 89 ? -1.930 -5.619 9.744 1.00 92.69 89 GLN A C 1
ATOM 690 O O . GLN A 1 89 ? -1.875 -6.841 9.759 1.00 92.69 89 GLN A O 1
ATOM 695 N N . SER A 1 90 ? -2.748 -4.947 10.562 1.00 92.69 90 SER A N 1
ATOM 696 C CA . SER A 1 90 ? -3.645 -5.628 11.505 1.00 92.69 90 SER A CA 1
ATOM 697 C C . SER A 1 90 ? -4.809 -6.349 10.825 1.00 92.69 90 SER A C 1
ATOM 699 O O . SER A 1 90 ? -5.205 -7.400 11.306 1.00 92.69 90 SER A O 1
ATOM 701 N N . CYS A 1 91 ? -5.360 -5.802 9.736 1.00 95.56 91 CYS A N 1
ATOM 702 C CA . CYS A 1 91 ? -6.453 -6.446 8.998 1.00 95.56 91 CYS A CA 1
ATOM 703 C C . CYS A 1 91 ? -5.945 -7.596 8.123 1.00 95.56 91 CYS A C 1
ATOM 705 O O . CYS A 1 91 ? -6.615 -8.606 8.025 1.00 95.56 91 CYS A O 1
ATOM 707 N N . HIS A 1 92 ? -4.752 -7.469 7.543 1.00 95.06 92 HIS A N 1
ATOM 708 C CA . HIS A 1 92 ? -4.159 -8.511 6.701 1.00 95.06 92 HIS A CA 1
ATOM 709 C C . HIS A 1 92 ? -3.664 -9.731 7.498 1.00 95.06 92 HIS A C 1
ATOM 711 O O . HIS A 1 92 ? -3.420 -10.788 6.938 1.00 95.06 92 HIS A O 1
ATOM 717 N N . SER A 1 93 ? -3.449 -9.582 8.808 1.00 91.19 93 SER A N 1
ATOM 718 C CA . SER A 1 9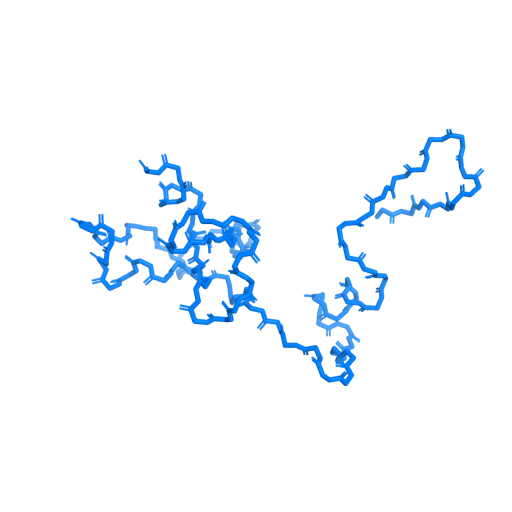3 ? -3.031 -10.682 9.690 1.00 91.19 93 SER A CA 1
ATOM 719 C C . SER A 1 93 ? -4.187 -11.331 10.462 1.00 91.19 93 SER A C 1
ATOM 721 O O . SER A 1 93 ? -3.911 -12.148 11.340 1.00 91.19 93 SER A O 1
ATOM 723 N N . TYR A 1 94 ? -5.433 -10.920 10.204 1.00 84.50 94 TYR A N 1
ATOM 724 C CA . TYR A 1 94 ? -6.642 -11.526 10.770 1.00 84.50 94 TYR A CA 1
ATOM 725 C C . TYR A 1 94 ? -6.916 -12.881 10.111 1.00 84.50 94 TYR A C 1
ATOM 727 O O . TYR A 1 94 ? -7.192 -13.841 10.866 1.00 84.50 94 TYR A O 1
#

Radius of gyration: 15.91 Å; Cα contacts (8 Å, |Δi|>4): 98; chains: 1; bounding box: 45×29×34 Å

Foldseek 3Di:
DDADPPDPDGDDDPDDPQVVCVVVVNDPDDPPDDDLQPQDFPQCVVPVVGHDPDDLPPDDPVNRRQWDKAFCVNDPVPPDSVRIGTHHPVSRVD

pLDDT: mean 89.26, std 7.75, range [52.16, 96.94]

Secondary structure (DSSP, 8-state):
----TTSSS----SS-HHHHHHHTTSSPPPTT------SS-STTS-TTSS-----TTTS-TTTTT-EEEEETTS-TT---GGGEEEEEHHHHT-

InterPro domains:
  IPR003615 HNH nuclease [SM00507] (42-93)

Mean predicted aligned error: 5.55 Å

Organism: NCBI:txid408172

Sequence (94 aa):
MTGKISDPSPRWRPVCGHCQTANYGKQPYAKGVTPFVTGTCSNKDGHLGFTCWTDFVNMPKDYKGRTQIDHIDGNPNHNDLSNLDELCQSCHSY